Protein AF-A0AAU9KCG4-F1 (afdb_monomer_lite)

Foldseek 3Di:
DDDDDDPLRVLLLVLLVLLLCQQVVVLVVLLVVQCPDCCCPPVHVVVSVVSVVVSVVLSVQSSPQDPQLPVLSVLLSVVVVVCVVVVHDSVVSCVSSVSSSPGDGPSSVVNVCVVVVVVVPD

Secondary structure (DSSP, 8-state):
------HHHHHHHHHHHHHHHHHTHHHHHHHHHHHHSHIIIII-GGGGHHHHHHHHHHHHHHTS--GGGHHHHHHHHHHHHHHHHTT--GGGGHHHHHHHHHS--HHHHHTTTHHHHHTT--

Organism: NCBI:txid1481888

Radius of gyration: 16.91 Å; chains: 1; bounding box: 47×28×41 Å

pLDDT: mean 86.9, std 13.72, range [37.69, 98.0]

Structure (mmCIF, N/CA/C/O backbone):
data_AF-A0AAU9KCG4-F1
#
_entry.id   AF-A0AAU9KCG4-F1
#
loop_
_atom_site.group_PDB
_atom_site.id
_atom_site.type_symbol
_atom_site.label_atom_id
_atom_site.label_alt_id
_atom_site.label_comp_id
_atom_site.label_asym_id
_atom_site.label_entity_id
_atom_site.label_seq_id
_atom_site.pdbx_PDB_ins_code
_atom_site.Cartn_x
_atom_site.Cartn_y
_atom_site.Cartn_z
_atom_site.occupancy
_atom_site.B_iso_or_equiv
_atom_site.auth_seq_id
_atom_site.auth_comp_id
_atom_site.auth_asym_id
_atom_site.auth_atom_id
_atom_site.pdbx_PDB_model_num
ATOM 1 N N . MET A 1 1 ? -17.982 4.198 -20.291 1.00 39.38 1 MET A N 1
ATOM 2 C CA . MET A 1 1 ? -18.651 4.726 -19.084 1.00 39.38 1 MET A CA 1
ATOM 3 C C . MET A 1 1 ? -17.749 4.390 -17.916 1.00 39.38 1 MET A C 1
ATOM 5 O O . MET A 1 1 ? -17.472 3.216 -17.740 1.00 39.38 1 MET A O 1
ATOM 9 N N . GLY A 1 2 ? -17.193 5.385 -17.225 1.00 57.59 2 GLY A N 1
ATOM 10 C CA . GLY A 1 2 ? -16.428 5.121 -16.005 1.00 57.59 2 GLY A CA 1
ATOM 11 C C . GLY A 1 2 ? -17.404 4.863 -14.865 1.00 57.59 2 GLY A C 1
ATOM 12 O O . GLY A 1 2 ? -18.304 5.677 -14.657 1.00 57.59 2 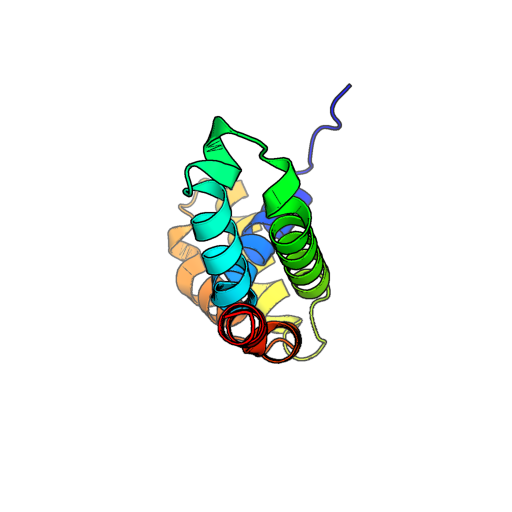GLY A O 1
ATOM 13 N N . GLU A 1 3 ? -17.268 3.731 -14.182 1.00 72.31 3 GLU A N 1
ATOM 14 C CA . GLU A 1 3 ? -18.032 3.457 -12.966 1.00 72.31 3 GLU A CA 1
ATOM 15 C C . GLU A 1 3 ? -17.724 4.524 -11.913 1.00 72.31 3 GLU A C 1
ATOM 17 O O . GLU A 1 3 ? -16.585 4.977 -11.752 1.00 72.31 3 GLU A O 1
ATOM 22 N N . LYS A 1 4 ? -18.775 4.993 -11.241 1.00 83.75 4 LYS A N 1
ATOM 23 C CA . LYS A 1 4 ? -18.662 6.029 -10.223 1.00 83.75 4 LYS A CA 1
ATOM 24 C C . LYS A 1 4 ? -18.339 5.342 -8.902 1.00 83.75 4 LYS A C 1
ATOM 26 O O . LYS A 1 4 ? -19.172 4.616 -8.378 1.00 83.75 4 LYS A O 1
ATOM 31 N N . TRP A 1 5 ? -17.144 5.603 -8.388 1.00 86.69 5 TRP A N 1
ATOM 32 C CA . TRP A 1 5 ? -16.659 5.044 -7.131 1.00 86.69 5 TRP A CA 1
ATOM 33 C C . TRP A 1 5 ? -17.546 5.486 -5.964 1.00 86.69 5 TRP A C 1
ATOM 35 O O . TRP A 1 5 ? -17.879 6.677 -5.843 1.00 86.69 5 TRP A O 1
ATOM 45 N N . THR A 1 6 ? -17.893 4.537 -5.100 1.00 92.44 6 THR A N 1
ATOM 46 C CA . THR A 1 6 ? -18.539 4.785 -3.810 1.00 92.44 6 THR A CA 1
ATOM 47 C C . THR A 1 6 ? -17.590 5.524 -2.869 1.00 92.44 6 THR A C 1
ATOM 49 O O . THR A 1 6 ? -16.378 5.580 -3.086 1.00 92.44 6 THR A O 1
ATOM 52 N N . ASP A 1 7 ? -18.136 6.150 -1.828 1.00 90.44 7 ASP A N 1
ATOM 53 C CA . ASP A 1 7 ? -17.299 6.823 -0.833 1.00 90.44 7 ASP A CA 1
ATOM 54 C C . ASP A 1 7 ? -16.467 5.818 -0.030 1.00 90.44 7 ASP A C 1
ATOM 56 O O . ASP A 1 7 ? -15.286 6.064 0.197 1.00 90.44 7 ASP A O 1
ATOM 60 N N . ASP A 1 8 ? -17.023 4.642 0.265 1.00 93.44 8 ASP A N 1
ATOM 61 C CA . ASP A 1 8 ? -16.303 3.557 0.933 1.00 93.44 8 ASP A CA 1
ATOM 62 C C . ASP A 1 8 ? -15.087 3.088 0.109 1.00 93.44 8 ASP A C 1
ATOM 64 O O . ASP A 1 8 ? -13.983 3.014 0.645 1.00 93.44 8 ASP A O 1
ATOM 68 N N . GLU A 1 9 ? -15.233 2.887 -1.208 1.00 94.12 9 GLU A N 1
ATOM 69 C CA . GLU A 1 9 ? -14.105 2.517 -2.082 1.00 94.12 9 GLU A CA 1
ATOM 70 C C . GLU A 1 9 ? -13.031 3.613 -2.150 1.00 94.12 9 GLU A C 1
ATOM 72 O O . GLU A 1 9 ? -11.837 3.321 -2.226 1.00 94.12 9 GLU A O 1
ATOM 77 N N . LYS A 1 10 ? -13.423 4.895 -2.107 1.00 92.38 10 LYS A N 1
ATOM 78 C CA . LYS A 1 10 ? -12.455 6.005 -2.075 1.00 92.38 10 LYS A CA 1
ATOM 79 C C . LYS A 1 10 ? -11.658 6.012 -0.776 1.00 92.38 10 LYS A C 1
ATOM 81 O O . LYS A 1 10 ? -10.454 6.265 -0.816 1.00 92.38 10 LYS A O 1
ATOM 86 N N . ILE A 1 11 ? -12.312 5.754 0.356 1.00 94.12 11 ILE A N 1
ATOM 87 C CA . ILE A 1 11 ? -11.663 5.687 1.671 1.00 94.12 11 ILE A CA 1
ATOM 88 C C . ILE A 1 11 ? -10.711 4.495 1.720 1.00 94.12 11 ILE A C 1
ATOM 90 O O . ILE A 1 11 ? -9.557 4.652 2.118 1.00 94.12 11 ILE A O 1
ATOM 94 N N . GLU A 1 12 ? -11.165 3.327 1.266 1.00 95.69 12 GLU A N 1
ATOM 95 C CA . GLU A 1 12 ? -10.339 2.124 1.166 1.00 95.69 12 GLU A CA 1
ATOM 96 C C . GLU A 1 12 ? -9.074 2.405 0.340 1.00 95.69 12 GLU A C 1
ATOM 98 O O . GLU A 1 12 ? -7.952 2.209 0.816 1.00 95.69 12 GLU A O 1
ATOM 103 N N . MET A 1 13 ? -9.237 2.967 -0.862 1.00 94.88 13 MET A N 1
ATOM 104 C CA . MET A 1 13 ? -8.106 3.324 -1.718 1.00 94.88 13 MET A CA 1
ATOM 105 C C . MET A 1 13 ? -7.175 4.353 -1.090 1.00 94.88 13 MET A C 1
ATOM 107 O O . MET A 1 13 ? -5.958 4.245 -1.254 1.00 94.88 13 MET A O 1
ATOM 111 N N . LEU A 1 14 ? -7.713 5.351 -0.387 1.00 93.88 14 LEU A N 1
ATOM 112 C CA . LEU A 1 14 ? -6.914 6.357 0.306 1.00 93.88 14 LEU A CA 1
ATOM 113 C C . LEU A 1 14 ? -6.020 5.701 1.364 1.00 93.88 14 LEU A C 1
ATOM 115 O O . LEU A 1 14 ? -4.808 5.923 1.359 1.00 93.88 14 LEU A O 1
ATOM 119 N N . LEU A 1 15 ? -6.595 4.865 2.229 1.00 96.12 15 LEU A N 1
ATOM 120 C CA . LEU A 1 15 ? -5.858 4.190 3.298 1.00 96.12 15 LEU A CA 1
ATOM 121 C C . LEU A 1 15 ? -4.791 3.247 2.739 1.00 96.12 15 LEU A C 1
ATOM 123 O O . LEU A 1 15 ? -3.636 3.294 3.172 1.00 96.12 15 LEU A O 1
ATOM 127 N N . HIS A 1 16 ? -5.130 2.443 1.730 1.00 96.69 16 HIS A N 1
ATOM 128 C CA . HIS A 1 16 ? -4.149 1.576 1.077 1.00 96.69 16 HIS A CA 1
ATOM 129 C C . HIS A 1 16 ? -3.050 2.370 0.371 1.00 96.69 16 HIS A C 1
ATOM 131 O O . HIS A 1 16 ? -1.893 1.959 0.407 1.00 96.69 16 HIS A O 1
ATOM 137 N N . SER A 1 17 ? -3.359 3.532 -0.213 1.00 94.75 17 SER A N 1
ATOM 138 C CA . SER A 1 17 ? -2.354 4.403 -0.838 1.00 94.75 17 SER A CA 1
ATOM 139 C C . SER A 1 17 ? -1.362 4.964 0.180 1.00 94.75 17 SER A C 1
ATOM 141 O O . SER A 1 17 ? -0.160 4.995 -0.094 1.00 94.75 17 SER A O 1
ATOM 143 N N . ILE A 1 18 ? -1.841 5.361 1.363 1.00 94.50 18 ILE A N 1
ATOM 144 C CA . ILE A 1 18 ? -0.988 5.813 2.473 1.00 94.50 18 ILE A CA 1
ATOM 145 C C . ILE A 1 18 ? -0.070 4.673 2.918 1.00 94.50 18 ILE A C 1
ATOM 147 O O . ILE A 1 18 ? 1.149 4.832 2.959 1.00 94.50 18 ILE A O 1
ATOM 151 N N . LYS A 1 19 ? -0.622 3.480 3.147 1.00 95.06 19 LYS A N 1
ATOM 152 C CA . LYS A 1 19 ? 0.180 2.323 3.551 1.00 95.06 19 LYS A CA 1
ATOM 153 C C . LYS A 1 19 ? 1.193 1.899 2.483 1.00 95.06 19 LYS A C 1
ATOM 155 O O . LYS A 1 19 ? 2.350 1.615 2.798 1.00 95.06 19 LYS A O 1
ATOM 160 N N . ALA A 1 20 ? 0.791 1.891 1.215 1.00 94.44 20 ALA A N 1
ATOM 161 C CA . ALA A 1 20 ? 1.656 1.547 0.092 1.00 94.44 20 ALA A CA 1
ATOM 162 C C . ALA A 1 20 ? 2.786 2.564 -0.107 1.00 94.44 20 ALA A C 1
ATOM 164 O O . ALA A 1 20 ? 3.884 2.181 -0.506 1.00 94.44 20 ALA A O 1
ATOM 165 N N . ASN A 1 21 ? 2.569 3.845 0.206 1.00 91.75 21 ASN A N 1
ATOM 166 C CA . ASN A 1 21 ? 3.630 4.854 0.173 1.00 91.75 21 ASN A CA 1
ATOM 167 C C . ASN A 1 21 ? 4.819 4.464 1.069 1.00 91.75 21 ASN A C 1
ATOM 169 O O . ASN A 1 21 ? 5.971 4.674 0.676 1.00 91.75 21 ASN A O 1
ATOM 173 N N . THR A 1 22 ? 4.528 3.849 2.215 1.00 90.69 22 THR A N 1
ATOM 174 C CA . THR A 1 22 ? 5.522 3.406 3.198 1.00 90.69 22 THR A CA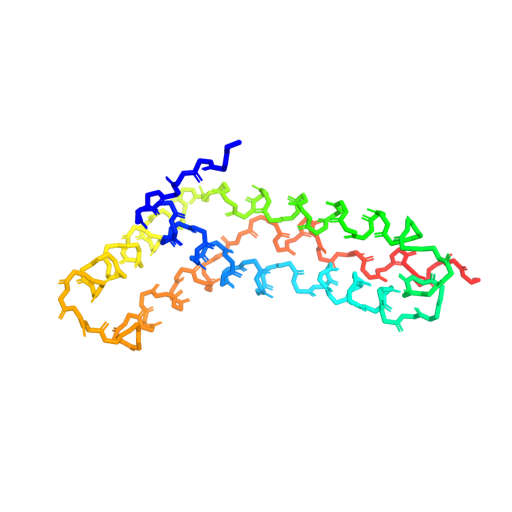 1
ATOM 175 C C . THR A 1 22 ? 6.039 2.004 2.878 1.00 90.69 22 THR A C 1
ATOM 177 O O . THR A 1 22 ? 7.248 1.796 2.793 1.00 90.69 22 THR A O 1
ATOM 180 N N . ALA A 1 23 ? 5.156 1.045 2.595 1.00 92.56 23 ALA A N 1
ATOM 181 C CA . ALA A 1 23 ? 5.548 -0.342 2.350 1.00 92.56 23 ALA A CA 1
ATOM 182 C C . ALA A 1 23 ? 6.180 -0.599 0.970 1.00 92.56 23 ALA A C 1
ATOM 184 O O . ALA A 1 23 ? 7.109 -1.394 0.856 1.00 92.56 23 ALA A O 1
ATOM 185 N N . CYS A 1 24 ? 5.722 0.094 -0.074 1.00 94.12 24 CYS A N 1
ATOM 186 C CA . CYS A 1 24 ? 6.213 -0.047 -1.449 1.00 94.12 24 CYS A CA 1
ATOM 187 C C . CYS A 1 24 ? 7.247 1.032 -1.819 1.00 94.12 24 CYS A C 1
ATOM 189 O O . CYS A 1 24 ? 7.526 1.252 -3.002 1.00 94.12 24 CYS A O 1
ATOM 191 N N . GLY A 1 25 ? 7.817 1.732 -0.829 1.00 90.69 25 GLY A N 1
ATOM 192 C CA . GLY A 1 25 ? 8.663 2.912 -1.033 1.00 90.69 25 GLY A CA 1
ATOM 193 C C . GLY A 1 25 ? 9.829 2.691 -2.005 1.00 90.69 25 GLY A C 1
ATOM 194 O O . GLY A 1 25 ? 10.055 3.528 -2.883 1.00 90.69 25 GLY A O 1
ATOM 195 N N . ASN A 1 26 ? 10.515 1.547 -1.912 1.00 90.19 26 ASN A N 1
ATOM 196 C CA . ASN A 1 26 ? 11.649 1.204 -2.783 1.00 90.19 26 ASN A CA 1
ATOM 197 C C . ASN A 1 26 ? 11.210 0.979 -4.237 1.00 90.19 26 ASN A C 1
ATOM 199 O O . ASN A 1 26 ? 11.767 1.571 -5.161 1.00 90.19 26 ASN A O 1
ATOM 203 N N . VAL A 1 27 ? 10.153 0.190 -4.445 1.00 92.00 27 VAL A N 1
ATOM 204 C CA . VAL A 1 27 ? 9.605 -0.078 -5.783 1.00 92.00 27 VAL A CA 1
ATOM 205 C C . VAL A 1 27 ? 9.120 1.217 -6.432 1.00 92.00 27 VAL A C 1
ATOM 207 O O . VAL A 1 27 ? 9.456 1.509 -7.581 1.00 92.00 27 VAL A O 1
ATOM 210 N N . ARG A 1 28 ? 8.405 2.052 -5.667 1.00 93.06 28 ARG A N 1
ATOM 211 C CA . ARG A 1 28 ? 7.940 3.367 -6.121 1.00 93.06 28 ARG A CA 1
ATOM 212 C C . ARG A 1 28 ? 9.103 4.265 -6.530 1.00 93.06 28 ARG A C 1
ATOM 214 O O . ARG A 1 28 ? 9.030 4.930 -7.562 1.00 93.06 28 ARG A O 1
ATOM 221 N N . LYS A 1 29 ? 10.173 4.299 -5.732 1.00 91.50 29 LYS A N 1
ATOM 222 C CA . LYS A 1 29 ? 11.377 5.076 -6.039 1.00 91.50 29 LYS A CA 1
ATOM 223 C C . LYS A 1 29 ? 12.004 4.612 -7.353 1.00 91.50 29 LYS A C 1
ATOM 225 O O . LYS A 1 29 ? 12.289 5.452 -8.201 1.00 91.50 29 LYS A O 1
ATOM 230 N N . SER A 1 30 ? 12.157 3.305 -7.546 1.00 90.12 30 SER A N 1
ATOM 231 C CA . SER A 1 30 ? 12.710 2.732 -8.776 1.00 90.12 30 SER A CA 1
ATOM 232 C C . SER A 1 30 ? 11.859 3.061 -10.010 1.00 90.12 30 SER A C 1
ATOM 234 O O . SER A 1 30 ? 12.385 3.533 -11.020 1.00 90.12 30 SER A O 1
ATOM 236 N N . PHE A 1 31 ? 10.530 2.941 -9.911 1.00 91.31 31 PHE A N 1
ATOM 237 C CA . PHE A 1 31 ? 9.621 3.363 -10.981 1.00 91.31 31 PHE A CA 1
ATOM 238 C C . PHE A 1 31 ? 9.750 4.860 -11.297 1.00 91.31 31 PHE A C 1
ATOM 240 O O . PHE A 1 31 ? 9.885 5.242 -12.461 1.00 91.31 31 PHE A O 1
ATOM 247 N N . ASN A 1 32 ? 9.767 5.712 -10.268 1.00 91.44 32 ASN A N 1
ATOM 248 C CA . ASN A 1 32 ? 9.916 7.155 -10.441 1.00 91.44 32 ASN A CA 1
ATOM 249 C C . ASN A 1 32 ? 11.248 7.526 -11.104 1.00 91.44 32 ASN A C 1
ATOM 251 O O . ASN A 1 32 ? 11.259 8.395 -11.973 1.00 91.44 32 ASN A O 1
ATOM 255 N N . LEU A 1 33 ? 12.346 6.860 -10.736 1.00 91.00 33 LEU A N 1
ATOM 256 C CA . LEU A 1 33 ? 13.655 7.058 -11.362 1.00 91.00 33 LEU A CA 1
ATOM 257 C C . LEU A 1 33 ? 13.642 6.638 -12.834 1.00 91.00 33 LEU A C 1
ATOM 259 O O . LEU A 1 33 ? 14.083 7.407 -13.687 1.00 91.00 33 LEU A O 1
ATOM 263 N N . CYS A 1 34 ? 13.077 5.469 -13.148 1.00 89.31 34 CYS A N 1
ATOM 264 C CA . CYS A 1 34 ? 12.955 5.010 -14.528 1.00 89.31 34 CYS A CA 1
ATOM 265 C C . CYS A 1 34 ? 12.160 6.012 -15.376 1.00 89.31 34 CYS A C 1
ATOM 267 O O . CYS A 1 34 ? 12.641 6.468 -16.415 1.00 89.31 34 CYS A O 1
ATOM 269 N N . ARG A 1 35 ? 10.985 6.437 -14.893 1.00 90.25 35 ARG A N 1
ATOM 270 C CA . ARG A 1 35 ? 10.106 7.383 -15.597 1.00 90.25 35 ARG A CA 1
ATOM 271 C C . ARG A 1 35 ? 10.697 8.791 -15.706 1.00 90.25 35 ARG A C 1
ATOM 273 O O . ARG A 1 35 ? 10.302 9.552 -16.582 1.00 90.25 35 ARG A O 1
ATOM 280 N N . ALA A 1 36 ? 11.605 9.167 -14.808 1.00 90.31 36 ALA A N 1
ATOM 281 C CA . ALA A 1 36 ? 12.307 10.445 -14.871 1.00 90.31 36 ALA A CA 1
ATOM 282 C C . ALA A 1 36 ? 13.495 10.427 -15.848 1.00 90.31 36 ALA A C 1
ATOM 284 O O . ALA A 1 36 ? 13.918 11.493 -16.298 1.00 90.31 36 ALA A O 1
ATOM 285 N N . SER A 1 37 ? 14.025 9.245 -16.185 1.00 88.69 37 SER A N 1
ATOM 286 C CA . SER A 1 37 ? 15.136 9.109 -17.131 1.00 88.69 37 SER A CA 1
ATOM 287 C C . SER A 1 37 ? 14.724 9.513 -18.557 1.00 88.69 37 SER A C 1
ATOM 289 O O . SER A 1 37 ? 13.560 9.345 -18.925 1.00 88.69 37 SER A O 1
ATOM 291 N N . PRO A 1 38 ? 15.652 9.991 -19.408 1.00 84.50 38 PRO A N 1
ATOM 292 C CA . PRO A 1 38 ? 15.348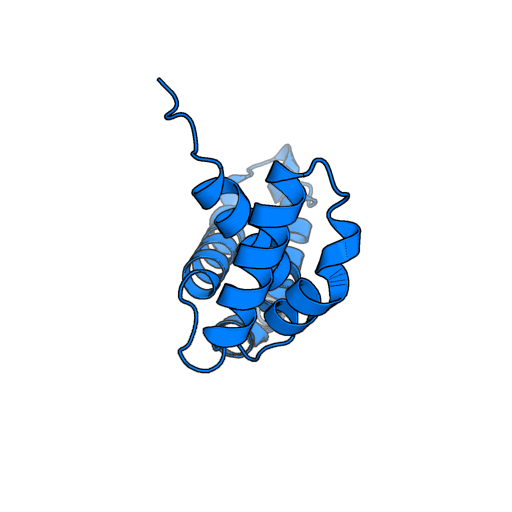 10.287 -20.812 1.00 84.50 38 PRO A CA 1
ATOM 293 C C . PRO A 1 38 ? 14.748 9.087 -21.561 1.00 84.50 38 PRO A C 1
ATOM 295 O O . PRO A 1 38 ? 13.825 9.254 -22.360 1.00 84.50 38 PRO A O 1
ATOM 298 N N . PHE A 1 39 ? 15.226 7.879 -21.243 1.00 80.38 39 PHE A N 1
ATOM 299 C CA . PHE A 1 39 ? 14.744 6.626 -21.818 1.00 80.38 39 PHE A CA 1
ATOM 300 C C . PHE A 1 39 ? 13.282 6.354 -21.456 1.00 80.38 39 PHE A C 1
ATOM 302 O O . PHE A 1 39 ? 12.461 6.188 -22.351 1.00 80.38 39 PHE A O 1
ATOM 309 N N . GLY A 1 40 ? 12.940 6.391 -20.167 1.00 74.75 40 GLY A N 1
ATOM 310 C CA . GLY A 1 40 ? 11.580 6.118 -19.695 1.00 74.75 40 GLY A CA 1
ATOM 311 C C . GLY A 1 40 ? 10.593 7.282 -19.841 1.00 74.75 40 GLY A C 1
ATOM 312 O O . GLY A 1 40 ? 9.386 7.067 -19.763 1.00 74.75 40 GLY A O 1
ATOM 313 N N . LYS A 1 41 ? 11.072 8.517 -20.034 1.00 80.44 41 LYS A N 1
ATOM 314 C CA . LYS A 1 41 ? 10.217 9.704 -20.186 1.00 80.44 41 LYS A CA 1
ATOM 315 C C . LYS A 1 41 ? 9.882 10.021 -21.639 1.00 80.44 41 LYS A C 1
ATOM 317 O O . LYS A 1 41 ? 8.746 10.383 -21.932 1.00 80.44 41 LYS A O 1
ATOM 322 N N . THR A 1 42 ? 10.885 9.964 -22.512 1.00 78.69 42 THR A N 1
ATOM 323 C CA . THR A 1 42 ? 10.817 10.573 -23.848 1.00 78.69 42 THR A CA 1
ATOM 324 C C . THR A 1 42 ? 10.984 9.548 -24.961 1.00 78.69 42 THR A C 1
ATOM 326 O O . THR A 1 42 ? 10.350 9.697 -25.999 1.00 78.69 42 THR A O 1
ATOM 329 N N . ILE A 1 43 ? 11.832 8.532 -24.765 1.00 84.56 43 ILE A N 1
ATOM 330 C CA . ILE A 1 43 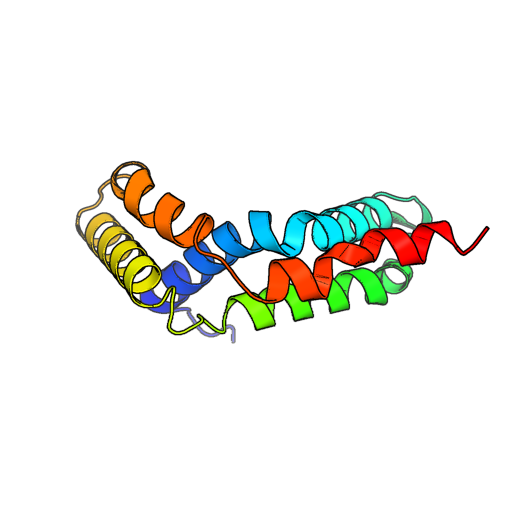? 12.141 7.552 -25.814 1.00 84.56 43 ILE A CA 1
ATOM 331 C C . ILE A 1 43 ? 11.077 6.456 -25.846 1.00 84.56 43 ILE A C 1
ATOM 333 O O . ILE A 1 43 ? 10.393 6.303 -26.852 1.00 84.56 43 ILE A O 1
ATOM 337 N N . ASP A 1 44 ? 10.921 5.718 -24.747 1.00 82.12 44 ASP A N 1
ATOM 338 C CA . ASP A 1 44 ? 9.920 4.662 -24.628 1.00 82.12 44 ASP A CA 1
ATOM 339 C C . ASP A 1 44 ? 9.509 4.449 -23.156 1.00 82.12 44 ASP A C 1
ATOM 341 O O . ASP A 1 44 ? 10.242 3.826 -22.380 1.00 82.12 44 ASP A O 1
ATOM 345 N N . PRO A 1 45 ? 8.310 4.915 -22.752 1.00 82.81 45 PRO A N 1
ATOM 346 C CA . PRO A 1 45 ? 7.746 4.634 -21.431 1.00 82.81 45 PRO A CA 1
ATOM 347 C C . PRO A 1 45 ? 7.604 3.137 -21.115 1.00 82.81 45 PRO A C 1
ATOM 349 O O . PRO A 1 45 ? 7.584 2.753 -19.942 1.00 82.81 45 PRO A O 1
ATOM 352 N N . GLY A 1 46 ? 7.536 2.282 -22.142 1.00 86.69 46 GLY A N 1
ATOM 353 C CA . GLY A 1 46 ? 7.502 0.827 -22.025 1.00 86.69 46 GLY A CA 1
ATOM 354 C C . GLY A 1 46 ? 8.750 0.232 -21.373 1.00 86.69 46 GLY A C 1
ATOM 355 O O . GLY A 1 46 ? 8.656 -0.821 -20.741 1.00 86.69 46 GLY A O 1
ATOM 356 N N . LEU A 1 47 ? 9.888 0.935 -21.401 1.00 85.94 47 LEU A N 1
ATOM 357 C CA . LEU A 1 47 ? 11.112 0.516 -20.707 1.00 85.94 47 LEU A CA 1
ATOM 358 C C . LEU A 1 47 ? 10.945 0.467 -19.182 1.00 85.94 47 LEU A C 1
ATOM 360 O O . LEU A 1 47 ? 11.669 -0.262 -18.509 1.00 85.94 47 LEU A O 1
ATOM 364 N N . CYS A 1 48 ? 9.957 1.184 -18.637 1.00 89.19 48 CYS A N 1
ATOM 365 C CA . CYS A 1 48 ? 9.627 1.168 -17.212 1.00 89.19 48 CYS A CA 1
ATOM 366 C C . CYS A 1 48 ? 8.509 0.185 -16.850 1.00 89.19 48 CYS A C 1
ATOM 368 O O . CYS A 1 48 ? 8.031 0.194 -15.713 1.00 89.19 48 CYS A O 1
ATOM 370 N N . ARG A 1 49 ? 8.059 -0.654 -17.798 1.00 90.75 49 ARG A N 1
ATOM 371 C CA . ARG A 1 49 ? 6.930 -1.575 -17.597 1.00 90.75 49 ARG A CA 1
ATOM 372 C C . ARG A 1 49 ? 7.166 -2.536 -16.438 1.00 90.75 49 ARG A C 1
ATOM 374 O O . ARG A 1 49 ? 6.235 -2.794 -15.687 1.00 90.75 49 ARG A O 1
ATOM 381 N N . PHE A 1 50 ? 8.388 -3.040 -16.274 1.00 90.19 50 PHE A N 1
ATOM 382 C CA . PHE A 1 50 ? 8.715 -3.945 -15.172 1.00 90.19 50 PHE A CA 1
ATOM 383 C C . PHE A 1 50 ? 8.549 -3.255 -13.811 1.00 90.19 50 PHE A C 1
ATOM 385 O O . PHE A 1 50 ? 7.869 -3.773 -12.935 1.00 90.19 50 PHE A O 1
ATOM 392 N N . GLN A 1 51 ? 9.099 -2.050 -13.645 1.00 91.06 51 GLN A N 1
ATOM 393 C CA . GLN A 1 51 ? 8.973 -1.270 -12.412 1.00 91.06 51 GLN A CA 1
ATOM 394 C C . GLN A 1 51 ? 7.521 -0.851 -12.153 1.00 91.06 51 GLN A C 1
ATOM 396 O O . GLN A 1 51 ? 7.084 -0.852 -11.005 1.00 91.06 51 GLN A O 1
ATOM 401 N N . ALA A 1 52 ? 6.772 -0.518 -13.208 1.00 92.31 52 ALA A N 1
ATOM 402 C CA . ALA A 1 52 ? 5.352 -0.202 -13.112 1.00 92.31 52 ALA A CA 1
ATOM 403 C C . ALA A 1 52 ? 4.537 -1.412 -12.638 1.00 92.31 52 ALA A C 1
ATOM 405 O O . ALA A 1 52 ? 3.745 -1.281 -11.710 1.00 92.31 52 ALA A O 1
ATOM 406 N N . GLN A 1 53 ? 4.766 -2.587 -13.237 1.00 94.25 53 GLN A N 1
ATOM 407 C CA . GLN A 1 53 ? 4.080 -3.819 -12.858 1.00 94.25 53 GLN A CA 1
ATOM 408 C C . GLN A 1 53 ? 4.386 -4.186 -11.408 1.00 94.25 53 GLN A C 1
ATOM 410 O O . GLN A 1 53 ? 3.460 -4.373 -10.633 1.00 94.25 53 GLN A O 1
ATOM 415 N N . THR A 1 54 ? 5.657 -4.169 -10.999 1.00 93.25 54 THR A N 1
ATOM 416 C CA . THR A 1 54 ? 6.025 -4.462 -9.608 1.00 93.25 54 THR A CA 1
ATOM 417 C C . THR A 1 54 ? 5.389 -3.476 -8.625 1.00 93.25 54 THR A C 1
ATOM 419 O O . THR A 1 54 ? 5.017 -3.858 -7.517 1.00 93.25 54 THR A O 1
ATOM 422 N N . LEU A 1 55 ? 5.259 -2.195 -8.995 1.00 94.06 55 LEU A N 1
ATOM 423 C CA . LEU A 1 55 ? 4.594 -1.206 -8.143 1.00 94.06 55 LEU A CA 1
ATOM 424 C C . LEU A 1 55 ? 3.104 -1.526 -7.972 1.00 94.06 55 LEU A C 1
ATOM 426 O O . LEU A 1 55 ? 2.593 -1.417 -6.859 1.00 94.06 55 LEU A O 1
ATOM 430 N N . ILE A 1 56 ? 2.435 -1.937 -9.053 1.00 95.31 56 ILE A N 1
ATOM 431 C CA . ILE A 1 56 ? 1.038 -2.390 -9.025 1.00 95.31 56 ILE A CA 1
ATOM 432 C C . ILE A 1 56 ? 0.914 -3.653 -8.171 1.00 95.31 56 ILE A C 1
ATOM 434 O O . ILE A 1 56 ? 0.077 -3.688 -7.278 1.00 95.31 56 ILE A O 1
ATOM 438 N N . ASP A 1 57 ? 1.783 -4.642 -8.375 1.00 95.25 57 ASP A N 1
ATOM 439 C CA . ASP A 1 57 ? 1.768 -5.896 -7.617 1.00 95.25 57 ASP A CA 1
ATOM 440 C C . ASP A 1 57 ? 1.958 -5.634 -6.116 1.00 95.25 57 ASP A C 1
ATOM 442 O O . ASP A 1 57 ? 1.242 -6.190 -5.287 1.00 95.25 57 ASP A O 1
ATOM 446 N N . CYS A 1 58 ? 2.868 -4.726 -5.747 1.00 95.75 58 CYS A N 1
ATOM 447 C CA . CYS A 1 58 ? 3.049 -4.328 -4.353 1.00 95.75 58 CYS A CA 1
ATOM 448 C C . CYS A 1 58 ? 1.796 -3.653 -3.777 1.00 95.75 58 CYS A C 1
ATOM 450 O O . CYS A 1 58 ? 1.414 -3.934 -2.641 1.00 95.75 58 CYS A O 1
ATOM 452 N N . PHE A 1 59 ? 1.135 -2.787 -4.550 1.00 96.19 59 PHE A N 1
ATOM 453 C CA . PHE A 1 59 ? -0.112 -2.153 -4.128 1.00 96.19 59 PHE A CA 1
ATOM 454 C C . PHE A 1 59 ? -1.243 -3.174 -3.942 1.00 96.19 59 PHE A C 1
ATOM 456 O O . PHE A 1 59 ? -1.926 -3.141 -2.923 1.00 96.19 59 PHE A O 1
ATOM 463 N N . GLU A 1 60 ? -1.407 -4.115 -4.872 1.00 95.88 60 GLU A N 1
ATOM 464 C CA . GLU A 1 60 ? -2.405 -5.187 -4.766 1.00 95.88 60 GLU A CA 1
ATOM 465 C C . GLU A 1 60 ? -2.143 -6.112 -3.570 1.00 95.88 60 GLU A C 1
ATOM 467 O O . GLU A 1 60 ? -3.086 -6.557 -2.917 1.00 95.88 60 GLU A O 1
ATOM 472 N N . GLU A 1 61 ? -0.879 -6.356 -3.210 1.00 95.69 61 GLU A N 1
ATOM 473 C CA . GLU A 1 61 ? -0.557 -7.043 -1.957 1.00 95.69 61 GLU A CA 1
ATOM 474 C C . GLU A 1 61 ? -0.961 -6.215 -0.731 1.00 95.69 61 GLU A C 1
ATOM 476 O O . GLU A 1 61 ? -1.516 -6.773 0.206 1.00 95.69 61 GLU A O 1
ATOM 481 N N . ILE A 1 62 ? -0.751 -4.894 -0.728 1.00 96.12 62 ILE A N 1
ATOM 482 C CA . ILE A 1 62 ? -1.134 -4.006 0.391 1.00 96.12 62 ILE A CA 1
ATOM 483 C C . ILE A 1 62 ? -2.641 -3.986 0.653 1.00 96.12 62 ILE A C 1
ATOM 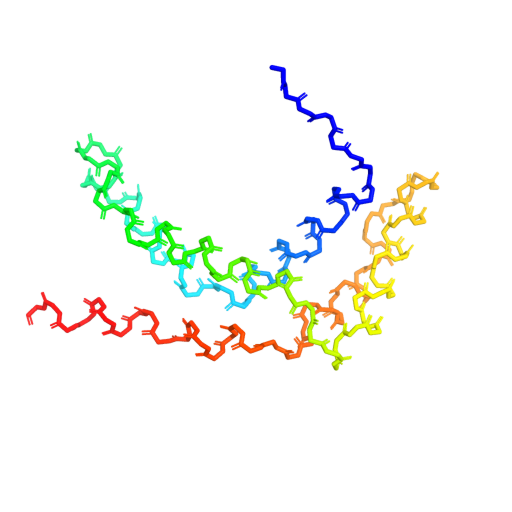485 O O . ILE A 1 62 ? -3.070 -3.824 1.798 1.00 96.12 62 ILE A O 1
ATOM 489 N N . ARG A 1 63 ? -3.449 -4.168 -0.393 1.00 95.81 63 ARG A N 1
ATOM 490 C CA . ARG A 1 63 ? -4.909 -4.271 -0.268 1.00 95.81 63 ARG A CA 1
ATOM 491 C C . ARG A 1 63 ? -5.344 -5.518 0.504 1.00 95.81 63 ARG A C 1
ATOM 493 O O . ARG A 1 63 ? -6.437 -5.546 1.063 1.00 95.81 63 ARG A O 1
ATOM 500 N N . LYS A 1 64 ? -4.495 -6.547 0.581 1.00 96.00 64 LYS A N 1
ATOM 501 C CA . LYS A 1 64 ? -4.749 -7.760 1.367 1.00 96.00 64 LYS A CA 1
ATOM 502 C C . LYS A 1 64 ? -4.380 -7.508 2.825 1.00 96.00 64 LYS A C 1
ATOM 504 O O . LYS A 1 64 ? -3.297 -7.868 3.279 1.00 96.00 64 LYS A O 1
ATOM 509 N N . ILE A 1 65 ? -5.297 -6.889 3.562 1.00 95.56 65 ILE A N 1
ATOM 510 C CA . ILE A 1 65 ? -5.085 -6.550 4.972 1.00 95.56 65 ILE A CA 1
ATOM 511 C C . ILE A 1 65 ? -4.792 -7.834 5.771 1.00 95.56 65 ILE A C 1
ATOM 513 O O . ILE A 1 65 ? -5.620 -8.750 5.787 1.00 95.56 65 ILE A O 1
ATOM 517 N N . PRO A 1 66 ? -3.628 -7.941 6.435 1.00 94.69 66 PRO A N 1
ATOM 518 C CA . PRO A 1 66 ? -3.323 -9.099 7.254 1.00 94.69 66 PRO A CA 1
ATOM 519 C C . PRO A 1 66 ? -4.219 -9.095 8.501 1.00 94.69 66 PRO A C 1
ATOM 521 O O . PRO A 1 66 ? -4.521 -8.019 9.025 1.00 94.69 66 PRO A O 1
ATOM 524 N N . PRO A 1 67 ? -4.582 -10.269 9.049 1.00 96.38 67 PRO A N 1
ATOM 525 C CA . PRO A 1 67 ? -5.443 -10.349 10.231 1.00 96.38 67 PRO A CA 1
ATOM 526 C C . PRO A 1 67 ? -4.936 -9.526 11.423 1.00 96.38 67 PRO A C 1
ATOM 528 O O . PRO A 1 67 ? -5.733 -8.968 12.167 1.00 96.38 67 PRO A O 1
ATOM 531 N N . SER A 1 68 ? -3.612 -9.404 11.571 1.00 96.38 68 SER A N 1
ATOM 532 C CA . SER A 1 68 ? -2.963 -8.618 12.625 1.00 96.38 68 SER A CA 1
ATOM 533 C C . SER A 1 68 ? -3.139 -7.106 12.500 1.00 96.38 68 SER A C 1
ATOM 535 O O . SER A 1 68 ? -2.859 -6.422 13.468 1.00 96.38 68 SER A O 1
ATOM 537 N N . CYS A 1 69 ? -3.535 -6.599 11.328 1.00 96.69 69 CYS A N 1
ATOM 538 C CA . CYS A 1 69 ? -3.761 -5.171 11.074 1.00 96.69 69 CYS A CA 1
ATOM 539 C C . CYS A 1 69 ? -5.237 -4.846 10.803 1.00 96.69 69 CYS A C 1
ATOM 541 O O . CYS A 1 69 ? -5.565 -3.736 10.374 1.00 96.69 69 CYS A O 1
ATOM 543 N N . GLN A 1 70 ? -6.129 -5.832 10.955 1.00 97.19 70 GLN A N 1
ATOM 544 C CA . GLN A 1 70 ? -7.543 -5.683 10.625 1.00 97.19 70 GLN A CA 1
ATOM 545 C C . GLN A 1 70 ? -8.225 -4.670 11.548 1.00 97.19 70 GLN A C 1
ATOM 547 O O . GLN A 1 70 ? -9.103 -3.926 11.105 1.00 97.19 70 GLN A O 1
ATOM 552 N N . GLU A 1 71 ? -7.824 -4.633 12.817 1.00 97.88 71 GLU A N 1
ATOM 553 C CA . GLU A 1 71 ? -8.368 -3.707 13.804 1.00 97.88 71 GLU A CA 1
ATOM 554 C C . GLU A 1 71 ? -7.960 -2.264 13.485 1.00 97.88 71 GLU A C 1
ATOM 556 O O . GLU A 1 71 ? -8.828 -1.405 13.339 1.00 97.88 71 GLU A O 1
ATOM 561 N N . GLU A 1 72 ? -6.669 -2.009 13.277 1.00 97.94 72 GLU A N 1
ATOM 562 C CA . GLU A 1 72 ? -6.121 -0.692 12.944 1.00 97.94 72 GLU A CA 1
ATOM 563 C C . GLU A 1 72 ? -6.705 -0.162 11.634 1.00 97.94 72 GLU A C 1
ATOM 565 O O . GLU A 1 72 ? -7.100 1.001 11.552 1.00 97.94 72 GLU A O 1
ATOM 570 N N . TYR A 1 73 ? -6.829 -1.027 10.620 1.00 97.88 73 TYR A N 1
ATOM 571 C CA . TYR A 1 73 ? -7.513 -0.679 9.375 1.00 97.88 73 TYR A CA 1
ATOM 572 C C . TYR A 1 73 ? -8.963 -0.265 9.632 1.00 97.88 73 TYR A C 1
ATOM 574 O O . TYR A 1 73 ? -9.407 0.775 9.147 1.00 97.88 73 TYR A O 1
ATOM 582 N N . SER A 1 74 ? -9.701 -1.067 10.402 1.00 98.00 74 SER A N 1
ATOM 583 C CA . SER A 1 74 ? -11.118 -0.813 10.665 1.00 98.00 74 SER A CA 1
ATOM 584 C C . SER A 1 74 ? -11.310 0.500 11.426 1.00 98.00 74 SER A C 1
ATOM 586 O O . SER A 1 74 ? -12.203 1.275 11.087 1.00 98.00 74 SER A O 1
ATOM 588 N N . GLN A 1 75 ? -10.450 0.792 12.405 1.00 97.69 75 GLN A N 1
ATOM 589 C CA . GLN A 1 75 ? -10.470 2.053 13.152 1.00 97.69 75 GLN A CA 1
ATOM 590 C C . GLN A 1 75 ? -10.172 3.255 12.242 1.00 97.69 75 GLN A C 1
ATOM 592 O O . GLN A 1 75 ? -10.920 4.236 12.259 1.00 97.69 75 GLN A O 1
ATOM 597 N N . ALA A 1 76 ? -9.143 3.162 11.393 1.00 97.00 76 ALA A N 1
ATOM 598 C CA . ALA A 1 76 ? -8.811 4.210 10.428 1.00 97.00 76 ALA A CA 1
ATOM 599 C C . ALA A 1 76 ? -9.954 4.454 9.433 1.00 97.00 76 ALA A C 1
ATOM 601 O O . ALA A 1 76 ? -10.348 5.599 9.202 1.00 97.00 76 ALA A O 1
ATOM 602 N N . PHE A 1 77 ? -10.534 3.382 8.891 1.00 97.06 77 PHE A N 1
ATOM 603 C CA . PHE A 1 77 ? -11.650 3.447 7.951 1.00 97.06 77 PHE A CA 1
ATOM 604 C C . PHE A 1 77 ? -12.870 4.134 8.566 1.00 97.06 77 PHE A C 1
ATOM 606 O O . PHE A 1 77 ? -13.416 5.067 7.975 1.00 97.06 77 PHE A O 1
ATOM 613 N N . GLN A 1 78 ? -13.274 3.727 9.773 1.00 96.56 78 GLN A N 1
ATOM 614 C CA . GLN A 1 78 ? -14.426 4.324 10.450 1.00 96.56 78 GLN A CA 1
ATOM 615 C C . GLN A 1 78 ? -14.191 5.786 10.831 1.00 96.56 78 GLN A C 1
ATOM 617 O O . GLN A 1 78 ? -15.111 6.600 10.706 1.00 96.56 78 GLN A O 1
ATOM 622 N N . CYS A 1 79 ? -12.967 6.145 11.232 1.00 95.88 79 CYS A N 1
ATOM 623 C CA . CYS A 1 79 ? -12.634 7.537 11.510 1.00 95.88 79 CYS A CA 1
ATOM 624 C C . CYS A 1 79 ? -12.797 8.396 10.253 1.00 95.88 79 CYS A C 1
ATOM 626 O O . CYS A 1 79 ? -13.513 9.398 10.275 1.00 95.88 79 CYS A O 1
ATOM 628 N N . VAL A 1 80 ? -12.190 7.983 9.133 1.00 94.00 80 VAL A N 1
ATOM 629 C CA . VAL A 1 80 ? -12.248 8.745 7.877 1.00 94.00 80 VAL A CA 1
ATOM 630 C C . VAL A 1 80 ? -13.681 8.838 7.351 1.00 94.00 80 VAL A C 1
ATOM 632 O O . VAL A 1 80 ? -14.105 9.912 6.922 1.00 94.00 80 VAL A O 1
ATOM 635 N N . LYS A 1 81 ? -14.449 7.747 7.435 1.00 93.88 81 LYS A N 1
ATOM 636 C CA . LYS A 1 81 ? -15.859 7.715 7.030 1.00 93.88 81 LYS A CA 1
ATOM 637 C C . LYS A 1 81 ? -16.708 8.702 7.828 1.00 93.88 81 LYS A C 1
ATOM 639 O O . LYS A 1 81 ? -17.461 9.481 7.243 1.00 93.88 81 LYS A O 1
ATOM 644 N N . THR A 1 82 ? -16.536 8.723 9.149 1.00 91.19 82 THR A N 1
ATOM 645 C CA . THR A 1 82 ? -17.222 9.680 10.029 1.00 91.19 82 THR A CA 1
ATOM 646 C C . THR A 1 82 ? -16.799 11.113 9.708 1.00 91.19 82 THR A C 1
ATOM 648 O O . THR A 1 82 ? -17.653 11.970 9.483 1.00 91.19 82 THR A O 1
ATOM 651 N N . ALA A 1 83 ? -15.494 11.364 9.566 1.00 88.12 83 ALA A N 1
ATOM 652 C CA . ALA A 1 83 ? -14.969 12.692 9.265 1.00 88.12 83 ALA A CA 1
ATOM 653 C C . ALA A 1 83 ? -15.491 13.249 7.928 1.00 88.12 83 ALA A C 1
ATOM 655 O O . ALA A 1 83 ? -15.844 14.426 7.849 1.00 88.12 83 ALA A O 1
ATOM 656 N N . GLN A 1 84 ? -15.607 12.405 6.895 1.00 82.69 84 GLN A N 1
ATOM 657 C CA . GLN A 1 84 ? -16.197 12.792 5.611 1.00 82.69 84 GLN A CA 1
ATOM 658 C C . GLN A 1 84 ? -17.673 13.185 5.760 1.00 82.69 84 GLN A C 1
ATOM 660 O O . GLN A 1 84 ? -18.103 14.172 5.162 1.00 82.69 84 GLN A O 1
ATOM 665 N N . SER A 1 85 ? -18.439 12.438 6.561 1.00 77.62 85 SER A N 1
ATOM 666 C CA . SER A 1 85 ? -19.867 12.704 6.778 1.00 77.62 85 SER A CA 1
ATOM 667 C C . SER A 1 85 ? -20.135 13.975 7.593 1.00 77.62 85 SER A C 1
ATOM 669 O O . SER A 1 85 ? -21.127 14.661 7.357 1.00 77.62 85 SER A O 1
ATOM 671 N N . GLU A 1 86 ? -19.224 14.329 8.500 1.00 77.12 86 GLU A N 1
ATOM 672 C CA . GLU A 1 86 ? -19.360 15.473 9.409 1.00 77.12 86 GLU A CA 1
ATOM 673 C C . GLU A 1 86 ? -18.655 16.747 8.895 1.00 77.12 86 GLU A C 1
ATOM 675 O O . GLU A 1 86 ? -18.564 17.739 9.616 1.00 77.12 86 GLU A O 1
ATOM 680 N N . PHE A 1 87 ? -18.153 16.748 7.648 1.00 69.12 87 PHE A N 1
ATOM 681 C CA . PHE A 1 87 ? -17.312 17.823 7.084 1.00 69.12 87 PHE A CA 1
ATOM 682 C C . PHE A 1 87 ? -16.083 18.161 7.954 1.00 69.12 87 PHE A C 1
ATOM 684 O O . PHE A 1 87 ? -15.576 19.288 7.952 1.00 69.12 87 PHE A O 1
ATOM 691 N N . ILE A 1 88 ? -15.573 17.175 8.690 1.00 66.81 88 ILE A N 1
ATOM 692 C CA . ILE A 1 88 ? -14.391 17.311 9.537 1.00 66.81 88 ILE A CA 1
ATOM 693 C C . ILE A 1 88 ? -13.137 17.072 8.688 1.00 66.81 88 ILE A C 1
ATOM 695 O O . ILE A 1 88 ? -13.113 16.279 7.746 1.00 66.81 88 ILE A O 1
ATOM 699 N N . ARG A 1 89 ? -12.057 17.797 8.998 1.00 71.12 89 ARG A N 1
ATOM 700 C CA . ARG A 1 89 ? -10.773 17.635 8.306 1.00 71.12 89 ARG A CA 1
ATOM 701 C C . ARG A 1 89 ? -10.188 16.253 8.603 1.00 71.12 89 ARG A C 1
ATOM 703 O O . ARG A 1 89 ? -10.043 15.905 9.766 1.00 71.12 89 ARG A O 1
ATOM 710 N N . LEU A 1 90 ? -9.699 15.561 7.568 1.00 71.25 90 LEU A N 1
ATOM 711 C CA . LEU A 1 90 ? -8.935 14.300 7.663 1.00 71.25 90 LEU A CA 1
ATOM 712 C C . LEU A 1 90 ? -7.831 14.304 8.738 1.00 71.25 90 LEU A C 1
ATOM 714 O O . LEU A 1 90 ? -7.493 13.258 9.277 1.00 71.25 90 LEU A O 1
ATOM 718 N N . THR A 1 91 ? -7.302 15.481 9.086 1.00 75.25 91 THR A N 1
ATOM 719 C CA . THR A 1 91 ? -6.299 15.671 10.143 1.00 75.25 91 THR A CA 1
ATOM 720 C C . THR A 1 91 ? -6.735 15.176 11.524 1.00 75.25 91 THR A C 1
ATOM 722 O O . THR A 1 91 ? -5.881 14.968 12.380 1.00 75.25 91 THR A O 1
ATOM 725 N N . THR A 1 92 ? -8.037 15.002 11.779 1.00 87.00 92 THR A N 1
ATOM 726 C CA . THR A 1 92 ? -8.527 14.441 13.049 1.00 87.00 92 THR A CA 1
ATOM 727 C C . THR A 1 92 ? -8.305 12.937 13.164 1.00 87.00 92 THR A C 1
ATOM 729 O O . THR A 1 92 ? -8.277 12.440 14.281 1.00 87.00 92 THR A O 1
ATOM 732 N N . CYS A 1 93 ? -8.098 12.239 12.044 1.00 93.38 93 CYS A N 1
ATOM 733 C CA . CYS A 1 93 ? -7.869 10.792 11.994 1.00 93.38 93 CYS A CA 1
ATOM 734 C C . CYS A 1 93 ? -6.387 10.414 11.903 1.00 93.38 93 CYS A C 1
ATOM 736 O O . CYS A 1 93 ? -6.061 9.272 11.590 1.00 93.38 93 CYS A O 1
ATOM 738 N N . ASN A 1 94 ? -5.473 11.370 12.119 1.00 92.50 94 ASN A N 1
ATOM 739 C CA . ASN A 1 94 ? -4.035 11.138 11.959 1.00 92.50 94 ASN A CA 1
ATOM 740 C C . ASN A 1 94 ? -3.546 9.953 12.796 1.00 92.50 94 ASN A C 1
ATOM 742 O O . ASN A 1 94 ? -2.749 9.165 12.307 1.00 92.50 94 ASN A O 1
ATOM 746 N N . LYS A 1 95 ? -4.047 9.807 14.026 1.00 95.88 95 LYS A N 1
ATOM 747 C CA . LYS A 1 95 ? -3.625 8.743 14.939 1.00 95.88 95 LYS A CA 1
ATOM 748 C C . LYS A 1 95 ? -4.021 7.360 14.415 1.00 95.88 95 LYS A C 1
ATOM 750 O O . LYS A 1 95 ? -3.203 6.448 14.408 1.00 95.88 95 LYS A O 1
ATOM 755 N N . GLU A 1 96 ? -5.269 7.204 13.990 1.00 96.88 96 GLU A N 1
ATOM 756 C CA . GLU A 1 96 ? -5.816 5.942 13.495 1.00 96.88 96 GLU A CA 1
ATOM 757 C C . GLU A 1 96 ? -5.180 5.573 12.149 1.00 96.88 96 GLU A C 1
ATOM 759 O O . GLU A 1 96 ? -4.799 4.424 11.924 1.00 96.88 96 GLU A O 1
ATOM 764 N N . VAL A 1 97 ? -4.998 6.564 11.271 1.00 95.56 97 VAL A N 1
ATOM 765 C CA . VAL A 1 97 ? -4.332 6.390 9.974 1.00 95.56 97 VAL A CA 1
ATOM 766 C C . VAL A 1 97 ? -2.863 6.000 10.155 1.00 95.56 97 VAL A C 1
ATOM 768 O O . VAL A 1 97 ? -2.410 5.064 9.500 1.00 95.56 97 VAL A O 1
ATOM 771 N N . GLU A 1 98 ? -2.133 6.660 11.056 1.00 95.88 98 GLU A N 1
ATOM 772 C CA . GLU A 1 98 ? -0.732 6.345 11.357 1.00 95.88 98 GLU A CA 1
ATOM 773 C C . GLU A 1 98 ? -0.590 4.947 11.976 1.00 95.88 98 GLU A C 1
ATOM 775 O O . GLU A 1 98 ? 0.309 4.194 11.601 1.00 95.88 98 GLU A O 1
ATOM 780 N N . ALA A 1 99 ? -1.511 4.544 12.859 1.00 96.75 99 ALA A N 1
ATOM 781 C CA . ALA A 1 99 ? -1.530 3.189 13.409 1.00 96.75 99 ALA A CA 1
ATOM 782 C C . ALA A 1 99 ? -1.663 2.128 12.301 1.00 96.75 99 ALA A C 1
ATOM 784 O O . ALA A 1 99 ? -0.895 1.163 12.266 1.00 96.75 99 ALA A O 1
ATOM 785 N N . TYR A 1 100 ? -2.577 2.331 11.345 1.00 97.00 100 TYR A N 1
ATOM 786 C CA . TYR A 1 100 ? -2.707 1.437 10.193 1.00 97.00 100 TYR A CA 1
ATOM 787 C C . TYR A 1 100 ? -1.478 1.477 9.273 1.00 97.00 100 TYR A C 1
ATOM 789 O O . TYR A 1 100 ? -1.019 0.430 8.800 1.00 97.00 100 TYR A O 1
ATOM 797 N N . GLU A 1 101 ? -0.922 2.663 9.020 1.00 95.69 101 GLU A N 1
ATOM 798 C CA . GLU A 1 101 ? 0.275 2.846 8.199 1.00 95.69 101 GLU A CA 1
ATOM 799 C C . GLU A 1 101 ? 1.453 2.031 8.751 1.00 95.69 101 GLU A C 1
ATOM 801 O O . GLU A 1 101 ? 2.052 1.239 8.011 1.00 95.69 101 GLU A O 1
ATOM 806 N N . LEU A 1 102 ? 1.722 2.169 10.054 1.00 95.19 102 LEU A N 1
ATOM 807 C CA . LEU A 1 102 ? 2.842 1.545 10.758 1.00 95.19 102 LEU A CA 1
ATOM 808 C C . LEU A 1 102 ? 2.637 0.055 11.060 1.00 95.19 102 LEU A C 1
ATOM 810 O O . LEU A 1 102 ? 3.618 -0.643 11.324 1.00 95.19 102 LEU A O 1
ATOM 814 N N . CYS A 1 103 ? 1.404 -0.456 11.003 1.00 95.88 103 CYS A N 1
ATOM 815 C CA . CYS A 1 103 ? 1.145 -1.870 11.258 1.00 95.88 103 CYS A CA 1
ATOM 816 C C . CYS A 1 103 ? 1.935 -2.775 10.276 1.00 95.88 103 CYS A C 1
ATOM 818 O O . CYS A 1 103 ? 1.924 -2.513 9.068 1.00 95.88 103 CYS A O 1
ATOM 820 N N . PRO A 1 104 ? 2.638 -3.831 10.723 1.00 94.75 104 PRO A N 1
ATOM 821 C CA . PRO A 1 104 ? 3.491 -4.638 9.845 1.00 94.75 104 PRO A CA 1
ATOM 822 C C . PRO A 1 104 ? 2.737 -5.292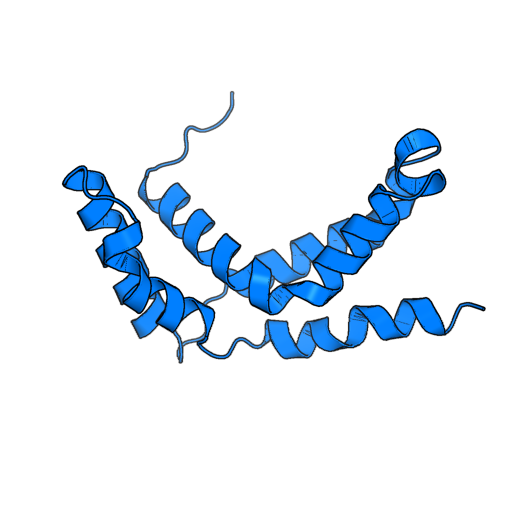 8.678 1.00 94.75 104 PRO A C 1
ATOM 824 O O . PRO A 1 104 ? 1.659 -5.852 8.862 1.00 94.75 104 PRO A O 1
ATOM 827 N N . HIS A 1 105 ? 3.318 -5.267 7.473 1.00 94.25 105 HIS A N 1
ATOM 828 C CA . HIS A 1 105 ? 2.699 -5.863 6.284 1.00 94.25 105 HIS A CA 1
ATOM 829 C C . HIS A 1 105 ? 3.682 -6.743 5.497 1.00 94.25 105 HIS A C 1
ATOM 831 O O . HIS A 1 105 ? 4.777 -6.270 5.190 1.00 94.25 105 HIS A O 1
ATOM 837 N N . PRO A 1 106 ? 3.305 -7.967 5.066 1.00 92.50 106 PRO A N 1
ATOM 838 C CA . PRO A 1 106 ? 4.204 -8.875 4.337 1.00 92.50 106 PRO A CA 1
ATOM 839 C C . PRO A 1 106 ? 4.869 -8.261 3.095 1.00 92.50 106 PRO A C 1
ATOM 841 O O . PRO A 1 106 ? 6.032 -8.531 2.800 1.00 92.50 106 PRO A O 1
ATOM 844 N N . ALA A 1 107 ? 4.154 -7.376 2.394 1.00 90.75 107 ALA A N 1
ATOM 845 C CA . ALA A 1 107 ? 4.686 -6.638 1.246 1.00 90.75 107 ALA A CA 1
ATOM 846 C C . ALA A 1 107 ? 5.979 -5.848 1.556 1.00 90.75 107 ALA A C 1
ATOM 848 O O . ALA A 1 107 ? 6.828 -5.715 0.678 1.00 90.75 107 ALA A O 1
ATOM 849 N N . GLN A 1 108 ? 6.176 -5.369 2.791 1.00 88.94 108 GLN A N 1
ATOM 850 C CA . GLN A 1 108 ? 7.395 -4.642 3.174 1.00 88.94 108 GLN A CA 1
ATOM 851 C C . GLN A 1 108 ? 8.654 -5.491 2.971 1.00 88.94 108 GLN A C 1
ATOM 853 O O . GLN A 1 108 ? 9.661 -4.989 2.476 1.00 88.94 108 GLN A O 1
ATOM 858 N N . GLU A 1 109 ? 8.587 -6.782 3.300 1.00 87.69 109 GLU A N 1
ATOM 859 C CA . GLU A 1 109 ? 9.705 -7.711 3.127 1.00 87.69 109 GLU A CA 1
ATOM 860 C C . GLU A 1 109 ? 9.759 -8.272 1.700 1.00 87.69 109 GLU A C 1
ATOM 862 O O . GLU A 1 109 ? 10.830 -8.281 1.088 1.00 87.69 109 GLU A O 1
ATOM 867 N N . ASN A 1 110 ? 8.610 -8.643 1.122 1.00 88.56 110 ASN A N 1
ATOM 868 C CA . ASN A 1 110 ? 8.536 -9.223 -0.228 1.00 88.56 110 ASN A CA 1
ATOM 869 C C . ASN A 1 110 ? 9.119 -8.299 -1.308 1.00 88.56 110 ASN A C 1
ATOM 871 O O . ASN A 1 110 ? 9.707 -8.769 -2.281 1.00 88.56 110 ASN A O 1
ATOM 875 N N . PHE A 1 111 ? 8.992 -6.983 -1.123 1.00 88.06 111 PHE A N 1
ATOM 876 C CA . PHE A 1 111 ? 9.447 -5.981 -2.086 1.00 88.06 111 PHE A CA 1
ATOM 877 C C . PHE A 1 111 ? 10.686 -5.197 -1.619 1.00 88.06 111 PHE A C 1
ATOM 879 O O . PHE A 1 111 ? 11.154 -4.294 -2.322 1.00 88.06 111 PHE A O 1
ATOM 886 N N . ARG A 1 112 ? 11.280 -5.557 -0.470 1.00 80.00 112 ARG A N 1
ATOM 887 C CA . ARG A 1 112 ? 12.422 -4.839 0.125 1.00 80.00 112 ARG A CA 1
ATOM 888 C C . ARG A 1 112 ? 13.636 -4.776 -0.797 1.00 80.00 112 ARG A C 1
ATOM 890 O O . ARG A 1 112 ? 14.318 -3.754 -0.858 1.00 80.00 112 ARG A O 1
ATOM 897 N N . PHE A 1 113 ? 13.906 -5.868 -1.511 1.00 75.12 113 PHE A N 1
ATOM 898 C CA . PHE A 1 113 ? 15.132 -6.073 -2.290 1.00 75.12 113 PHE A CA 1
ATOM 899 C C . PHE A 1 113 ? 15.054 -5.612 -3.748 1.00 75.12 113 PHE A C 1
ATOM 901 O O . PHE A 1 113 ? 15.990 -5.862 -4.508 1.00 75.12 113 PHE A O 1
ATOM 908 N N . PHE A 1 114 ? 13.990 -4.911 -4.149 1.00 69.62 114 PHE A N 1
ATOM 909 C CA . PHE A 1 114 ? 13.814 -4.493 -5.542 1.00 69.62 114 PHE A CA 1
ATOM 910 C C . PHE A 1 114 ? 14.991 -3.656 -6.083 1.00 69.62 114 PHE A C 1
ATOM 912 O O . PHE A 1 114 ? 15.421 -3.839 -7.220 1.00 69.62 114 PHE A O 1
ATOM 919 N N . ASP A 1 115 ? 15.603 -2.820 -5.240 1.00 59.62 115 ASP A N 1
ATOM 920 C CA . ASP A 1 115 ? 16.766 -2.003 -5.615 1.00 59.62 115 ASP A CA 1
ATOM 921 C C . ASP A 1 115 ? 18.057 -2.818 -5.849 1.00 59.62 115 ASP A C 1
ATOM 923 O O . ASP A 1 115 ? 18.971 -2.341 -6.523 1.00 59.62 115 ASP A O 1
ATOM 927 N N . GLN A 1 116 ? 18.174 -4.048 -5.325 1.00 56.72 116 GLN A N 1
ATOM 928 C CA . GLN A 1 116 ? 19.390 -4.861 -5.497 1.00 56.72 116 GLN A CA 1
ATOM 929 C C . GLN A 1 116 ? 19.500 -5.487 -6.892 1.00 56.72 116 GLN A C 1
ATOM 931 O O . GLN A 1 116 ? 20.613 -5.747 -7.348 1.00 56.72 116 GLN A O 1
ATOM 936 N N . ALA A 1 117 ? 18.376 -5.692 -7.582 1.00 50.88 117 ALA A N 1
ATOM 937 C CA . ALA A 1 117 ? 18.364 -6.218 -8.945 1.00 50.88 117 ALA A CA 1
ATOM 938 C C . ALA A 1 117 ? 18.913 -5.203 -9.964 1.00 50.88 117 ALA A C 1
ATOM 940 O O . ALA A 1 117 ? 19.562 -5.594 -10.928 1.00 50.88 117 ALA A O 1
ATOM 941 N N . PHE A 1 118 ? 18.734 -3.900 -9.717 1.00 48.91 118 PHE A N 1
ATOM 942 C CA . PHE A 1 118 ? 19.235 -2.843 -10.603 1.00 48.91 118 PHE A CA 1
ATOM 943 C C . PHE A 1 118 ? 20.757 -2.643 -10.493 1.00 48.91 118 PHE A C 1
ATOM 945 O O . PHE A 1 118 ? 21.394 -2.208 -11.442 1.00 48.91 118 PHE A O 1
ATOM 952 N N . LYS A 1 119 ? 21.362 -2.997 -9.349 1.00 46.75 119 LYS A N 1
ATOM 953 C CA . LYS A 1 119 ? 22.806 -2.833 -9.091 1.00 46.75 119 LYS A CA 1
ATOM 954 C C . LYS A 1 119 ? 23.696 -3.972 -9.607 1.00 46.75 119 LYS A C 1
ATOM 956 O O . LYS A 1 119 ? 24.908 -3.869 -9.482 1.00 46.75 119 LYS A O 1
ATOM 961 N N . ARG A 1 120 ? 23.136 -5.074 -10.120 1.00 40.84 120 ARG A N 1
ATOM 962 C CA . ARG A 1 120 ? 23.912 -6.226 -10.640 1.00 40.84 120 ARG A CA 1
ATOM 963 C C . ARG A 1 120 ? 23.965 -6.293 -12.172 1.00 40.84 120 ARG A C 1
ATOM 965 O O . ARG A 1 120 ? 24.390 -7.307 -12.710 1.00 40.84 120 ARG A O 1
ATOM 972 N N . GLY A 1 121 ? 23.483 -5.255 -12.852 1.00 42.50 121 GLY A N 1
ATOM 973 C CA . GLY A 1 121 ? 23.435 -5.162 -14.313 1.00 42.50 121 GLY A CA 1
ATOM 974 C C . GLY A 1 121 ? 24.488 -4.233 -14.920 1.00 42.50 121 GLY A C 1
ATOM 975 O O . GLY A 1 121 ? 24.239 -3.714 -16.005 1.00 42.50 121 GLY A O 1
ATOM 976 N N . GLU A 1 122 ? 25.604 -4.001 -14.221 1.00 37.69 122 GLU A N 1
ATOM 977 C CA . GLU A 1 122 ? 26.813 -3.337 -14.741 1.00 37.69 122 GLU A CA 1
ATOM 978 C C . GLU A 1 122 ? 27.970 -4.338 -14.816 1.00 37.69 122 GLU A C 1
ATOM 980 O O . GLU A 1 122 ? 28.170 -5.073 -13.818 1.00 37.69 122 GLU A O 1
#

Sequence (122 aa):
MGEKWTDDEKIEMLLHSIKANTACGNVRKSFNLCRASPFGKTIDPGLCRFQAQTLIDCFEEIRKIPPSCQEEYSQAFQCVKTAQSEFIRLTTCNKEVEAYELCPHPAQENFRFFDQAFKRGE